Protein AF-A0A2V5ZRJ2-F1 (afdb_monomer_lite)

Foldseek 3Di:
DDDPPDQDVVNVVVVVCVVCVVVVVDDDDDDDDDQPPKDFDDDPQDFFFWGWIDGPPDIDIGGDPPDDTQDLDCPPVVRNVVVCVVVVHDNVVD

Radius of gyration: 26.51 Å; chains: 1; bounding box: 34×49×71 Å

Secondary structure (DSSP, 8-state):
--------HHHHHHHHHHHHHHHHHPPP-PPP-PPPSEEE---TT--SSEEEEEETTEEEEEE-SS-------GGGHHHHHHHHHHHT--TT--

Sequence (94 aa):
MLYNVSVTPRAAATILAFVLLPSLLASEKKEWMKLDDCHYVEWQDNDGDSFRVRCGEKEFTARLYYVDAAETNLRHGDRVREQSLHFGISLDDT

pLDDT: mean 84.4, std 12.37, range [39.94, 97.94]

Structure (mmCIF, N/CA/C/O backbone):
data_AF-A0A2V5ZRJ2-F1
#
_entry.id   AF-A0A2V5ZRJ2-F1
#
loop_
_atom_site.group_PDB
_atom_site.id
_atom_site.type_symbol
_atom_site.label_atom_id
_atom_site.label_alt_id
_atom_site.label_comp_id
_atom_site.label_asym_id
_atom_site.label_entity_id
_atom_site.label_seq_id
_atom_site.pdbx_PDB_ins_code
_atom_site.Cartn_x
_atom_site.Cartn_y
_atom_site.Cartn_z
_atom_site.occupancy
_atom_site.B_iso_or_equiv
_atom_site.auth_seq_id
_atom_site.auth_comp_id
_atom_site.auth_asym_id
_atom_site.auth_atom_id
_atom_site.pdbx_PDB_model_num
ATOM 1 N N . MET A 1 1 ? 5.313 31.478 53.897 1.00 39.94 1 MET A N 1
ATOM 2 C CA . MET A 1 1 ? 4.009 31.808 53.286 1.00 39.94 1 MET A CA 1
ATOM 3 C C . MET A 1 1 ? 3.530 30.545 52.584 1.00 39.94 1 MET A C 1
ATOM 5 O O . MET A 1 1 ? 4.034 30.234 51.516 1.00 39.94 1 MET A O 1
ATOM 9 N N . LEU A 1 2 ? 2.705 29.731 53.244 1.00 44.88 2 LEU A N 1
ATOM 10 C CA . LEU A 1 2 ? 2.165 28.502 52.656 1.00 44.88 2 LEU A CA 1
A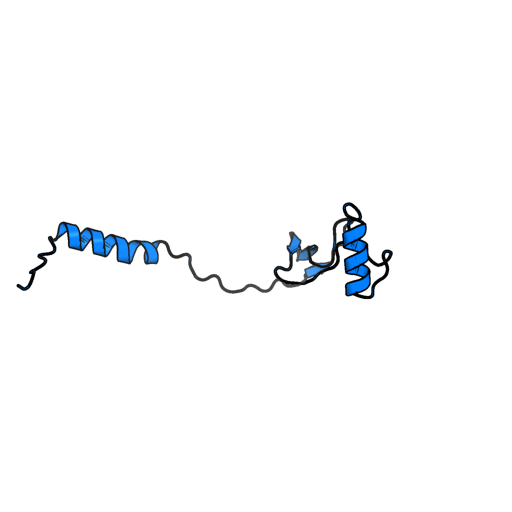TOM 11 C C . LEU A 1 2 ? 0.740 28.820 52.204 1.00 44.88 2 LEU A C 1
ATOM 13 O O . LEU A 1 2 ? -0.108 29.141 53.034 1.00 44.88 2 LEU A O 1
ATOM 17 N N . TYR A 1 3 ? 0.500 28.819 50.894 1.00 46.84 3 TYR A N 1
ATOM 18 C CA . TYR A 1 3 ? -0.838 29.008 50.344 1.00 46.84 3 TYR A CA 1
ATOM 19 C C . TYR A 1 3 ? -1.650 27.736 50.598 1.00 46.84 3 TYR A C 1
ATOM 21 O O . TYR A 1 3 ? -1.443 26.718 49.942 1.00 46.84 3 TYR A O 1
ATOM 29 N N . ASN A 1 4 ? -2.574 27.795 51.557 1.00 55.19 4 ASN A N 1
ATOM 30 C CA . ASN A 1 4 ? -3.620 26.788 51.700 1.00 55.19 4 ASN A CA 1
ATOM 31 C C . ASN A 1 4 ? -4.616 26.977 50.556 1.00 55.19 4 ASN A C 1
ATOM 33 O O . ASN A 1 4 ? -5.513 27.819 50.618 1.00 55.19 4 ASN A O 1
ATOM 37 N N . VAL A 1 5 ? -4.442 26.200 49.492 1.00 59.38 5 VAL A N 1
ATOM 38 C CA . VAL A 1 5 ? -5.435 26.101 48.424 1.00 59.38 5 VAL A CA 1
ATOM 39 C C . VAL A 1 5 ? -6.606 25.288 48.974 1.00 59.38 5 VAL A C 1
ATOM 41 O O . VAL A 1 5 ? -6.545 24.065 49.062 1.00 59.38 5 VAL A O 1
ATOM 44 N N . SER A 1 6 ? -7.670 25.972 49.395 1.00 64.19 6 SER A N 1
ATOM 45 C CA . SER A 1 6 ? -8.931 25.318 49.746 1.00 64.19 6 SER A CA 1
ATOM 46 C C . SER A 1 6 ? -9.688 24.988 48.460 1.00 64.19 6 SER A C 1
ATOM 48 O O . SER A 1 6 ? -10.199 25.863 47.762 1.00 64.19 6 SER A O 1
ATOM 50 N N . VAL A 1 7 ? -9.724 23.706 48.101 1.00 61.34 7 VAL A N 1
ATOM 51 C CA . VAL A 1 7 ? -10.523 23.237 46.966 1.00 61.34 7 VAL A CA 1
ATOM 52 C C . VAL A 1 7 ? -11.976 23.161 47.427 1.00 61.34 7 VAL A C 1
ATOM 54 O O . VAL A 1 7 ? -12.323 22.376 48.306 1.00 61.34 7 VAL A O 1
ATOM 57 N N . THR A 1 8 ? -12.837 24.001 46.856 1.00 70.88 8 THR A N 1
ATOM 58 C CA . THR A 1 8 ? -14.278 23.947 47.134 1.00 70.88 8 THR A CA 1
ATOM 59 C C . THR A 1 8 ? -14.879 22.649 46.572 1.00 70.88 8 THR A C 1
ATOM 61 O O . THR A 1 8 ? -14.415 22.151 45.544 1.00 70.88 8 THR A O 1
ATOM 64 N N . PRO A 1 9 ? -15.941 22.090 47.180 1.00 69.88 9 PRO A N 1
ATOM 65 C CA . PRO A 1 9 ? -16.527 20.811 46.758 1.00 69.88 9 PRO A CA 1
ATOM 66 C C . PRO A 1 9 ? -17.006 20.810 45.297 1.00 69.88 9 PRO A C 1
ATOM 68 O O . PRO A 1 9 ? -16.974 19.775 44.639 1.00 69.88 9 PRO A O 1
ATOM 71 N N . ARG A 1 10 ? -17.376 21.980 44.753 1.00 69.38 10 ARG A N 1
ATOM 72 C CA . ARG A 1 10 ? -17.670 22.156 43.322 1.00 69.38 10 ARG A CA 1
ATOM 73 C C . ARG A 1 10 ? -16.429 21.974 42.451 1.00 69.38 10 ARG A C 1
ATOM 75 O O . ARG A 1 10 ? -16.494 21.238 41.479 1.00 69.38 10 ARG A O 1
ATOM 82 N N . ALA A 1 11 ? -15.304 22.592 42.812 1.00 71.31 11 ALA A N 1
ATOM 83 C CA . ALA A 1 11 ? -14.048 22.422 42.085 1.00 71.31 11 ALA A CA 1
ATOM 84 C C . ALA A 1 11 ? -13.545 20.970 42.157 1.00 71.31 11 ALA A C 1
ATOM 86 O O . ALA A 1 11 ? -13.108 20.430 41.145 1.00 71.31 11 ALA A O 1
ATOM 87 N N . ALA A 1 12 ? -13.690 20.310 43.311 1.00 72.25 12 ALA A N 1
ATOM 88 C CA . ALA A 1 12 ? -13.358 18.895 43.467 1.00 72.25 12 ALA A CA 1
ATOM 89 C C . ALA A 1 12 ? -14.229 17.987 42.578 1.00 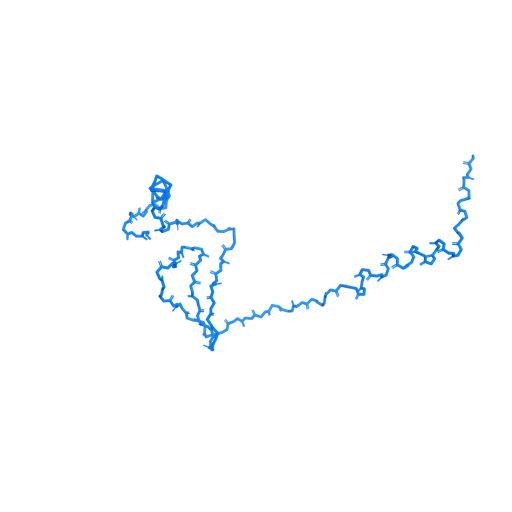72.25 12 ALA A C 1
ATOM 91 O O . ALA A 1 12 ? -13.701 17.104 41.908 1.00 72.25 12 ALA A O 1
ATOM 92 N N . ALA A 1 13 ? -15.543 18.234 42.517 1.00 74.50 13 ALA A N 1
ATOM 93 C CA . ALA A 1 13 ? -16.458 17.481 41.660 1.00 74.50 13 ALA A CA 1
ATOM 94 C C . ALA A 1 13 ? -16.159 17.681 40.166 1.00 74.50 13 ALA A C 1
ATOM 96 O O . ALA A 1 13 ? -16.179 16.717 39.404 1.00 74.50 13 ALA A O 1
ATOM 97 N N . THR A 1 14 ? -15.828 18.907 39.747 1.00 77.75 14 THR A N 1
ATOM 98 C CA . THR A 1 14 ? -15.450 19.197 38.357 1.00 77.75 14 THR A CA 1
ATOM 99 C C . THR A 1 14 ? -14.138 18.512 37.982 1.00 77.75 14 THR A C 1
ATOM 101 O O . THR A 1 14 ? -14.063 17.877 36.935 1.00 77.75 14 THR A O 1
ATOM 104 N N . ILE A 1 15 ? -13.118 18.574 38.845 1.00 80.88 15 ILE A N 1
ATOM 105 C CA . ILE A 1 15 ? -11.838 17.884 38.620 1.00 80.88 15 ILE A CA 1
ATOM 106 C C . ILE A 1 15 ? -12.059 16.370 38.523 1.00 80.88 15 ILE A C 1
ATOM 108 O O . ILE A 1 15 ? -11.564 15.737 37.595 1.00 80.88 15 ILE A O 1
ATOM 112 N N . LEU A 1 16 ? -12.852 15.796 39.430 1.00 78.69 16 LEU A N 1
ATOM 113 C CA . LEU A 1 16 ? -13.176 14.371 39.409 1.00 78.69 16 LEU A CA 1
ATOM 114 C C . LEU A 1 16 ? -13.912 13.976 38.118 1.00 78.69 16 LEU A C 1
ATOM 116 O O . LEU A 1 16 ? -13.585 12.956 37.515 1.00 78.69 16 LEU A O 1
ATOM 120 N N . ALA A 1 17 ? -14.853 14.803 37.655 1.00 78.62 17 ALA A N 1
ATOM 121 C CA . ALA A 1 17 ? -15.549 14.581 36.393 1.00 78.62 17 ALA A CA 1
ATOM 122 C C . ALA A 1 17 ? -14.583 14.598 35.196 1.00 78.62 17 ALA A C 1
ATOM 124 O O . ALA A 1 17 ? -14.651 13.698 34.366 1.00 78.62 17 ALA A O 1
ATOM 125 N N . PHE A 1 18 ? -13.644 15.549 35.132 1.00 81.88 18 PHE A N 1
ATOM 126 C CA . PHE A 1 18 ? -12.641 15.616 34.058 1.00 81.88 18 PHE A CA 1
ATOM 127 C C . PHE A 1 18 ? -11.657 14.438 34.060 1.00 81.88 18 PHE A C 1
ATOM 129 O O . PHE A 1 18 ? -11.181 14.051 32.996 1.00 81.88 18 PHE A O 1
ATOM 136 N N . VAL A 1 19 ? -11.366 13.849 35.223 1.00 82.44 19 VAL A N 1
ATOM 137 C CA . VAL A 1 19 ? -10.484 12.675 35.329 1.00 82.44 19 VAL A CA 1
ATOM 138 C C . VAL A 1 19 ? -11.212 11.378 34.954 1.00 82.44 19 VAL A C 1
ATOM 140 O O . VAL A 1 19 ? -10.602 10.485 34.373 1.00 82.44 19 VAL A O 1
ATOM 143 N N . LEU A 1 20 ? -12.508 11.259 35.260 1.00 80.12 20 LEU A N 1
ATOM 144 C CA . LEU A 1 20 ? -13.269 10.020 35.050 1.00 80.12 20 LEU A CA 1
ATOM 145 C C . LEU A 1 20 ? -13.989 9.943 33.693 1.00 80.12 20 LEU A C 1
ATOM 147 O O . LEU A 1 20 ? -14.183 8.840 33.183 1.00 80.12 20 LEU A O 1
ATOM 151 N N . LEU A 1 21 ? -14.359 11.078 33.083 1.00 80.56 21 LEU 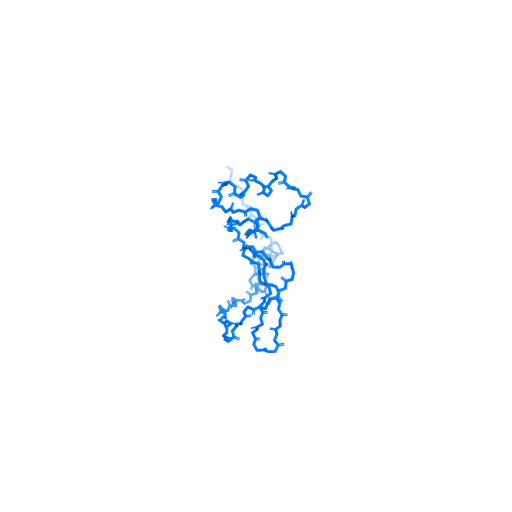A N 1
ATOM 152 C CA . LEU A 1 21 ? -15.008 11.111 31.760 1.00 80.56 21 LEU A CA 1
ATOM 153 C C . LEU A 1 21 ? -14.219 10.378 30.658 1.00 80.56 21 LEU A C 1
ATOM 155 O O . LEU A 1 21 ? -14.839 9.628 29.906 1.00 80.56 21 LEU A O 1
ATOM 159 N N . PRO A 1 22 ? -12.887 10.546 30.533 1.00 78.56 22 PRO A N 1
ATOM 160 C CA . PRO A 1 22 ? -12.113 9.907 29.469 1.00 78.56 22 PRO A CA 1
ATOM 161 C C . PRO A 1 22 ? -12.157 8.380 29.541 1.00 78.56 22 PRO A C 1
ATOM 163 O O . PRO A 1 22 ? -12.229 7.722 28.511 1.00 78.56 22 PRO A O 1
ATOM 166 N N . SER A 1 23 ? -12.168 7.818 30.750 1.00 75.00 23 SER A N 1
ATOM 167 C CA . SER A 1 23 ? -12.240 6.371 30.982 1.00 75.00 23 SER A CA 1
ATOM 168 C C . SER A 1 23 ? -13.596 5.785 30.585 1.00 75.00 23 SER A C 1
ATOM 170 O O . SER A 1 23 ? -13.663 4.635 30.168 1.00 75.00 23 SER A O 1
ATOM 172 N N . LEU A 1 24 ? -14.668 6.576 30.701 1.00 74.31 24 LEU A N 1
ATOM 173 C CA . LEU A 1 24 ? -16.021 6.203 30.270 1.00 74.31 24 LEU A CA 1
ATOM 174 C C . LEU A 1 24 ? -16.222 6.359 28.756 1.00 74.31 24 LEU A C 1
ATOM 176 O O . LEU A 1 24 ? -17.087 5.704 28.183 1.00 74.31 24 LEU A O 1
ATOM 180 N N . LEU A 1 25 ? -15.436 7.228 28.117 1.00 78.62 25 LEU A N 1
ATOM 181 C CA . LEU A 1 25 ? -15.436 7.448 26.667 1.00 78.62 25 LEU A CA 1
ATOM 182 C C . LEU A 1 25 ? -14.377 6.614 25.935 1.00 78.62 25 LEU A C 1
ATOM 184 O O . LEU A 1 25 ? -14.299 6.660 24.707 1.00 78.62 25 LEU A O 1
ATOM 188 N N . ALA A 1 26 ? -13.547 5.871 26.667 1.00 78.44 26 ALA A N 1
ATOM 189 C CA . ALA A 1 26 ? -12.547 5.005 26.078 1.00 78.44 26 ALA A CA 1
ATOM 190 C C . ALA A 1 26 ? -13.249 3.883 25.307 1.00 78.44 26 ALA A C 1
ATOM 192 O O . ALA A 1 26 ? -14.005 3.097 25.877 1.00 78.44 26 ALA A O 1
ATOM 193 N N . SER A 1 27 ? -12.989 3.808 24.001 1.00 80.12 27 SER A N 1
ATOM 194 C CA . SER A 1 27 ? -13.414 2.663 23.201 1.00 80.12 27 SER A CA 1
ATOM 195 C C . SER A 1 27 ? -12.801 1.393 23.782 1.00 80.12 27 SER A C 1
ATOM 197 O O . SER A 1 27 ? -11.632 1.378 24.177 1.00 80.12 27 SER A O 1
ATOM 199 N N . GLU A 1 28 ? -13.578 0.314 23.787 1.00 83.44 28 GLU A N 1
ATOM 200 C CA . GLU A 1 28 ? -13.071 -1.013 24.112 1.00 83.44 28 GLU A CA 1
ATOM 201 C C . GLU A 1 28 ? -11.856 -1.352 23.238 1.00 83.44 28 GLU A C 1
ATOM 203 O O . GLU A 1 28 ? -11.790 -0.985 22.055 1.00 83.44 28 GLU A O 1
ATOM 208 N N . LYS A 1 29 ? -10.874 -2.039 23.833 1.00 83.12 29 LYS A N 1
ATOM 209 C CA . LYS A 1 29 ? -9.767 -2.605 23.067 1.00 83.12 29 LYS A CA 1
ATOM 210 C C . LYS A 1 29 ? -10.356 -3.654 22.140 1.00 83.12 29 LYS A C 1
ATOM 212 O O . LYS A 1 29 ? -10.886 -4.658 22.602 1.00 83.12 29 LYS A O 1
ATOM 217 N N . LYS A 1 30 ? -10.272 -3.405 20.838 1.00 87.19 30 LYS A N 1
ATOM 218 C CA . LYS A 1 30 ? -10.646 -4.403 19.846 1.00 87.19 30 LYS A CA 1
ATOM 219 C C . LYS A 1 30 ? -9.519 -5.411 19.733 1.00 87.19 30 LYS A C 1
ATOM 221 O O . LYS A 1 30 ? -8.361 -5.029 19.570 1.00 87.19 30 LYS A O 1
ATOM 226 N N . GLU A 1 31 ? -9.883 -6.679 19.820 1.00 92.62 31 GLU A N 1
ATOM 227 C CA . GLU A 1 31 ? -8.964 -7.761 19.510 1.00 92.62 31 GLU A CA 1
ATOM 228 C C . GLU A 1 31 ? -8.605 -7.723 18.028 1.00 92.62 31 GLU A C 1
ATOM 230 O O . GLU A 1 31 ? -9.417 -7.356 17.169 1.00 92.62 31 GLU A O 1
ATOM 235 N N . TRP A 1 32 ? -7.370 -8.109 17.731 1.00 92.69 32 TRP A N 1
ATOM 236 C CA . TRP A 1 32 ? -6.951 -8.294 16.354 1.00 92.69 32 TRP A CA 1
ATOM 237 C C . TRP A 1 32 ? -7.749 -9.436 15.739 1.00 92.69 32 TRP A C 1
ATOM 239 O O . TRP A 1 32 ? -7.835 -10.525 16.304 1.00 92.69 32 TRP A O 1
ATOM 249 N N . MET A 1 33 ? -8.311 -9.193 14.559 1.00 91.12 33 MET A N 1
ATOM 250 C CA . MET A 1 33 ? -8.962 -10.234 13.777 1.00 91.12 33 MET A CA 1
ATOM 251 C C . MET A 1 33 ? -8.064 -10.649 12.620 1.00 91.12 33 MET A C 1
ATOM 253 O O . MET A 1 33 ? -7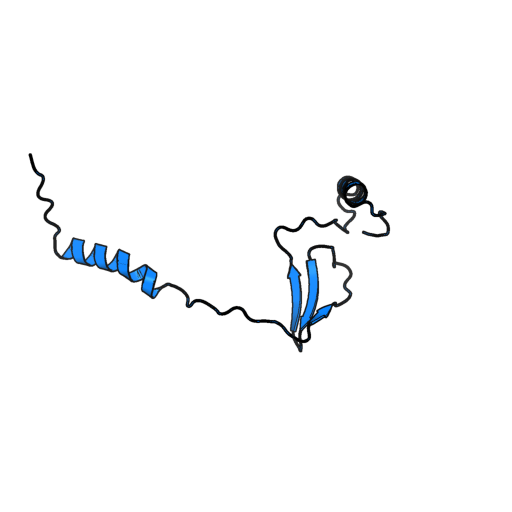.485 -9.805 11.933 1.00 91.12 33 MET A O 1
ATOM 257 N N . LYS A 1 34 ? -7.979 -11.956 12.388 1.00 92.25 34 LYS A N 1
ATOM 258 C CA . LYS A 1 34 ? -7.418 -12.490 11.155 1.00 92.25 34 LYS A CA 1
ATOM 259 C C . LYS A 1 34 ? -8.520 -12.522 10.099 1.00 92.25 34 LYS A C 1
ATOM 261 O O . LYS A 1 34 ? -9.650 -12.903 10.394 1.00 92.25 34 LYS A O 1
ATOM 266 N N . LEU A 1 35 ? -8.189 -12.090 8.888 1.00 93.69 35 LEU A N 1
ATOM 267 C CA . LEU A 1 35 ? -9.021 -12.326 7.716 1.00 93.69 35 LEU A CA 1
ATOM 268 C C . LEU A 1 35 ? -8.512 -13.606 7.051 1.00 93.69 35 LEU A C 1
ATOM 270 O O . LEU A 1 35 ? -7.338 -13.693 6.692 1.00 93.69 35 LEU A O 1
ATOM 274 N N . ASP A 1 36 ? -9.378 -14.606 6.957 1.00 94.19 36 ASP A N 1
ATOM 275 C CA . ASP A 1 36 ? -9.082 -15.889 6.326 1.00 94.19 36 ASP A CA 1
ATOM 276 C C . ASP A 1 36 ? -9.688 -15.947 4.918 1.00 94.19 36 ASP A C 1
ATOM 278 O O . ASP A 1 36 ? -10.582 -15.166 4.587 1.00 94.19 36 ASP A O 1
ATOM 282 N N . ASP A 1 37 ? -9.184 -16.877 4.102 1.00 94.69 37 ASP A N 1
ATOM 283 C CA . ASP A 1 37 ? -9.663 -17.127 2.732 1.00 94.69 37 ASP A CA 1
ATOM 284 C C . ASP A 1 37 ? -9.685 -15.861 1.854 1.00 94.69 37 ASP A C 1
ATOM 286 O O . ASP A 1 37 ? -10.647 -15.543 1.154 1.00 94.69 37 ASP A O 1
ATOM 290 N N . CYS A 1 38 ? -8.610 -15.077 1.968 1.00 96.75 38 CYS A N 1
ATOM 291 C CA . CYS A 1 38 ? -8.411 -13.866 1.191 1.00 96.75 38 CYS A CA 1
ATOM 292 C C . CYS A 1 38 ? -7.633 -14.171 -0.089 1.00 96.75 38 CYS A C 1
ATOM 294 O O . CYS A 1 38 ? -6.562 -14.780 -0.046 1.00 96.75 38 CYS A O 1
ATOM 296 N N . HIS A 1 39 ? -8.127 -13.670 -1.216 1.00 97.06 39 HIS A N 1
ATOM 297 C CA . HIS A 1 39 ? -7.495 -13.815 -2.520 1.00 97.06 39 HIS A CA 1
ATOM 298 C C . HIS A 1 39 ? -7.248 -12.456 -3.163 1.00 97.06 39 HIS A C 1
ATOM 300 O O . HIS A 1 39 ? -8.055 -11.531 -3.034 1.00 97.06 39 HIS A O 1
ATOM 306 N N . TYR A 1 40 ? -6.132 -12.360 -3.880 1.00 97.25 40 TYR A N 1
ATOM 307 C CA . TYR A 1 40 ? -5.831 -11.226 -4.742 1.00 97.25 40 TYR A CA 1
ATOM 308 C C . TYR A 1 40 ? -6.856 -11.144 -5.878 1.00 97.25 40 TYR A C 1
ATOM 310 O O . TYR A 1 40 ? -7.229 -12.165 -6.460 1.00 97.25 40 TYR A O 1
ATOM 318 N N . VAL A 1 41 ? -7.307 -9.931 -6.187 1.00 97.81 41 VAL A N 1
ATOM 319 C CA . VAL A 1 41 ? -8.217 -9.658 -7.302 1.00 97.81 41 VAL A CA 1
ATOM 320 C C . VAL A 1 41 ? -7.479 -8.784 -8.301 1.00 97.81 41 VAL A C 1
ATOM 322 O O . VAL A 1 41 ? -7.097 -7.664 -7.961 1.00 97.81 41 VAL A O 1
ATOM 325 N N . GLU A 1 42 ? -7.294 -9.280 -9.528 1.00 95.88 42 GLU A N 1
ATOM 326 C CA . GLU A 1 42 ? -6.714 -8.472 -10.602 1.00 95.88 42 GLU A CA 1
ATOM 327 C C . GLU A 1 42 ? -7.559 -7.221 -10.846 1.00 95.88 42 GLU A C 1
ATOM 329 O O . GLU A 1 42 ? -8.776 -7.282 -11.040 1.00 95.88 42 GLU A O 1
ATOM 334 N N . TRP A 1 43 ? -6.894 -6.072 -10.814 1.00 93.69 43 TRP A N 1
ATOM 335 C CA . TRP A 1 43 ? -7.502 -4.776 -11.038 1.00 93.69 43 TRP A CA 1
ATOM 336 C C . TRP A 1 43 ? -6.463 -3.825 -11.624 1.00 93.69 43 TRP A C 1
ATOM 338 O O . TRP A 1 43 ? -5.301 -3.857 -11.231 1.00 93.69 43 TRP A O 1
ATOM 348 N N . GLN A 1 44 ? -6.898 -2.963 -12.542 1.00 89.38 44 GLN A N 1
ATOM 349 C CA . GLN A 1 44 ? -6.027 -2.037 -13.279 1.00 89.38 44 GLN A CA 1
ATOM 350 C C . GLN A 1 44 ? -5.271 -1.039 -12.384 1.00 89.38 44 GLN A C 1
ATOM 352 O O . GLN A 1 44 ? -4.236 -0.528 -12.786 1.00 89.38 44 GLN A O 1
ATOM 357 N N . ASP A 1 45 ? -5.806 -0.748 -11.195 1.00 87.56 45 ASP A N 1
ATOM 358 C CA . ASP A 1 45 ? -5.234 0.224 -10.256 1.00 87.56 45 ASP A CA 1
ATOM 359 C C . ASP A 1 45 ? -4.475 -0.459 -9.103 1.00 87.56 45 ASP A C 1
ATOM 361 O O . ASP A 1 45 ? -4.219 0.180 -8.087 1.00 87.56 45 ASP A O 1
ATOM 365 N N . ASN A 1 46 ? -4.193 -1.764 -9.204 1.00 91.56 46 ASN A N 1
ATOM 366 C CA . ASN A 1 46 ? -3.341 -2.430 -8.224 1.00 91.56 46 ASN A CA 1
ATOM 367 C C . ASN A 1 46 ? -1.884 -1.981 -8.411 1.00 91.56 46 ASN A C 1
ATOM 369 O O . ASN A 1 46 ? -1.382 -1.948 -9.533 1.00 91.56 46 ASN A O 1
ATOM 373 N N . ASP A 1 47 ? -1.201 -1.695 -7.310 1.00 88.69 47 ASP A N 1
ATOM 374 C CA . ASP A 1 47 ? 0.223 -1.370 -7.266 1.00 88.69 47 ASP A CA 1
ATOM 375 C C . ASP A 1 47 ? 0.901 -2.034 -6.051 1.00 88.69 47 ASP A C 1
ATOM 377 O O . ASP A 1 47 ? 0.337 -2.928 -5.406 1.00 88.69 47 ASP A O 1
ATOM 381 N N . GLY A 1 48 ? 2.149 -1.650 -5.770 1.00 88.94 48 GLY A N 1
ATOM 382 C CA . GLY A 1 48 ? 2.969 -2.300 -4.749 1.00 88.94 48 GLY A CA 1
ATOM 383 C C . GLY A 1 48 ? 2.482 -2.120 -3.306 1.00 88.94 48 GLY A C 1
ATOM 384 O O . GLY A 1 48 ? 2.796 -2.965 -2.466 1.00 88.94 48 GLY A O 1
ATOM 385 N N . ASP A 1 49 ? 1.716 -1.069 -2.993 1.00 93.00 49 ASP A N 1
ATOM 386 C CA . ASP A 1 49 ? 1.211 -0.818 -1.634 1.00 93.00 49 ASP A CA 1
ATOM 387 C C . ASP A 1 49 ? -0.317 -0.851 -1.532 1.00 93.00 49 ASP A C 1
ATOM 389 O O . ASP A 1 49 ? -0.844 -0.902 -0.418 1.00 93.00 49 ASP A O 1
ATOM 393 N N . SER A 1 50 ? -1.025 -0.857 -2.661 1.00 94.69 50 SER A N 1
ATOM 394 C CA . SER A 1 50 ? -2.471 -0.708 -2.75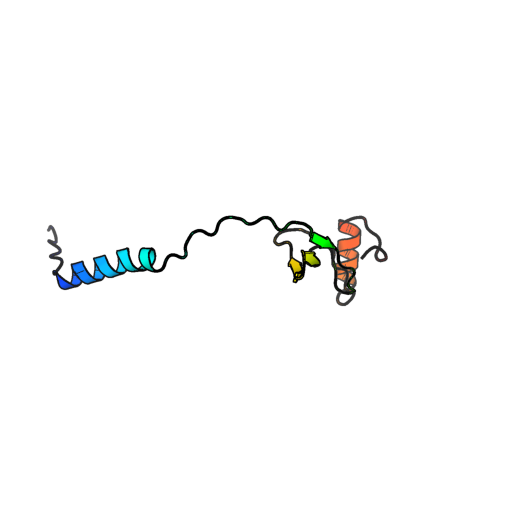1 1.00 94.69 50 SER A CA 1
ATOM 395 C C . SER A 1 50 ? -3.053 -1.706 -3.746 1.00 94.69 50 SER A C 1
ATOM 397 O O . SER A 1 50 ? -2.904 -1.572 -4.955 1.00 94.69 50 SER A O 1
ATOM 399 N N . PHE A 1 51 ? -3.787 -2.704 -3.258 1.00 95.62 51 PHE A N 1
ATOM 400 C CA . PHE A 1 51 ? -4.341 -3.743 -4.131 1.00 95.62 51 PHE A CA 1
ATOM 401 C C . PHE A 1 51 ? -5.704 -4.249 -3.666 1.00 95.62 51 PHE A C 1
ATOM 403 O O . PHE A 1 51 ? -6.052 -4.189 -2.482 1.00 95.62 51 PHE A O 1
ATOM 410 N N . ARG A 1 52 ? -6.508 -4.750 -4.609 1.00 97.50 52 ARG A N 1
ATOM 411 C CA . ARG A 1 52 ? -7.800 -5.367 -4.306 1.00 97.50 52 ARG A CA 1
ATOM 412 C C . ARG A 1 52 ? -7.640 -6.776 -3.751 1.00 97.50 52 ARG A C 1
ATOM 414 O O . ARG A 1 52 ? -6.912 -7.614 -4.281 1.00 97.50 52 ARG A O 1
ATOM 421 N N . VAL A 1 53 ? -8.402 -7.037 -2.696 1.00 97.88 53 VAL A N 1
ATOM 422 C CA . VAL A 1 53 ? -8.488 -8.330 -2.026 1.00 97.88 53 VAL A CA 1
ATOM 423 C C . VAL A 1 53 ? -9.955 -8.685 -1.843 1.00 97.88 53 VAL A C 1
ATOM 425 O O . VAL A 1 53 ? -10.768 -7.835 -1.470 1.00 97.88 53 VAL A O 1
ATOM 428 N N . ARG A 1 54 ? -10.293 -9.953 -2.070 1.00 97.94 54 ARG A N 1
ATOM 429 C CA . ARG A 1 54 ? -11.588 -10.526 -1.705 1.00 97.94 54 ARG A CA 1
ATOM 430 C C . ARG A 1 54 ? -11.402 -11.521 -0.573 1.00 97.94 54 ARG A C 1
ATOM 432 O O . ARG A 1 54 ? -10.630 -12.456 -0.733 1.00 97.94 54 ARG A O 1
ATOM 439 N N . CYS A 1 55 ? -12.121 -11.335 0.528 1.00 97.06 55 CYS A N 1
ATOM 440 C CA . CYS A 1 55 ? -12.177 -12.269 1.652 1.00 97.06 55 CYS A CA 1
ATOM 441 C C . CYS A 1 55 ? -13.644 -12.667 1.872 1.00 97.06 55 CYS A C 1
ATOM 443 O O . CYS A 1 55 ? -14.462 -11.841 2.301 1.00 97.06 55 CYS A O 1
ATOM 445 N N . GLY A 1 56 ? -14.000 -13.908 1.531 1.00 92.38 56 GLY A N 1
ATOM 446 C CA . GLY A 1 56 ? -15.397 -14.349 1.469 1.00 92.38 56 GLY A CA 1
ATOM 447 C C . GLY A 1 56 ? -16.232 -13.495 0.502 1.00 92.38 56 GLY A C 1
ATOM 448 O O . GLY A 1 56 ? -15.884 -13.333 -0.665 1.00 92.38 56 GLY A O 1
ATOM 449 N N . GLU A 1 57 ? -17.330 -12.913 0.991 1.00 92.69 57 GLU A N 1
ATOM 450 C CA . GLU A 1 57 ? -18.237 -12.068 0.188 1.00 92.69 57 GLU A CA 1
ATOM 451 C C . GLU A 1 57 ? -17.803 -10.596 0.095 1.00 92.69 57 GLU A C 1
ATOM 453 O O . GLU A 1 57 ? -18.442 -9.797 -0.590 1.00 92.69 57 GLU A O 1
ATOM 458 N N . LYS A 1 58 ? -16.738 -10.204 0.805 1.00 95.31 58 LYS A N 1
ATOM 459 C CA . LYS A 1 58 ? -16.282 -8.812 0.858 1.00 95.31 58 LYS A CA 1
ATOM 460 C C . LYS A 1 58 ? -15.077 -8.611 -0.036 1.00 95.31 58 LYS A C 1
ATOM 462 O O . LYS A 1 58 ? -14.081 -9.314 0.093 1.00 95.31 58 LYS A O 1
ATOM 467 N N . GLU A 1 59 ? -15.142 -7.585 -0.870 1.00 97.12 59 GLU A N 1
ATOM 468 C CA . GLU A 1 59 ? -14.017 -7.106 -1.660 1.00 97.12 59 GLU A CA 1
ATOM 469 C C . GLU A 1 59 ? -13.681 -5.671 -1.261 1.00 97.12 59 GLU A C 1
ATOM 471 O O . GLU A 1 59 ? -14.573 -4.835 -1.103 1.00 97.12 59 GLU A O 1
ATOM 476 N N . PHE A 1 60 ? -12.398 -5.396 -1.058 1.00 96.88 60 PHE A N 1
ATOM 477 C CA . PHE A 1 60 ? -11.903 -4.098 -0.611 1.00 96.88 60 PHE A CA 1
ATOM 478 C C . PHE A 1 60 ? -10.465 -3.871 -1.086 1.00 96.88 60 PHE A C 1
ATOM 480 O O . PHE A 1 60 ? -9.774 -4.803 -1.492 1.00 96.88 60 PHE A O 1
ATOM 487 N N . THR A 1 61 ? -10.005 -2.623 -1.026 1.00 97.12 61 THR A N 1
ATOM 488 C CA . THR A 1 61 ? -8.598 -2.277 -1.258 1.00 97.12 61 THR A CA 1
ATOM 489 C C . THR A 1 61 ? -7.832 -2.379 0.056 1.00 97.12 61 THR A C 1
ATOM 491 O O . THR A 1 61 ? -8.165 -1.690 1.023 1.00 97.12 61 THR A O 1
ATOM 494 N N . ALA A 1 62 ? -6.811 -3.229 0.096 1.00 96.25 62 ALA A N 1
ATOM 495 C CA . ALA A 1 62 ? -5.827 -3.240 1.166 1.00 96.25 62 ALA A CA 1
ATOM 496 C C . ALA A 1 62 ? -4.738 -2.211 0.843 1.00 96.25 62 ALA A C 1
ATOM 498 O O . ALA A 1 62 ? -4.252 -2.182 -0.285 1.00 96.25 62 ALA A O 1
ATOM 499 N N . ARG A 1 63 ? -4.373 -1.375 1.824 1.00 96.25 63 ARG A N 1
ATOM 500 C CA . ARG A 1 63 ? -3.236 -0.455 1.722 1.00 96.25 63 ARG A CA 1
ATOM 501 C C . ARG A 1 63 ? -2.220 -0.740 2.814 1.00 96.25 63 ARG A C 1
ATOM 503 O O . ARG A 1 63 ? -2.564 -0.750 3.999 1.00 96.25 63 ARG A O 1
ATOM 510 N N . LEU A 1 64 ? -0.979 -0.955 2.409 1.00 94.56 64 LEU A N 1
ATOM 511 C CA . LEU A 1 64 ? 0.156 -1.112 3.299 1.00 94.56 64 LEU A CA 1
ATOM 512 C C . LEU A 1 64 ? 0.716 0.274 3.615 1.00 94.56 64 LEU A C 1
ATOM 514 O O . LEU A 1 64 ? 1.144 1.003 2.731 1.00 94.56 64 LEU A O 1
ATOM 518 N N . TYR A 1 65 ? 0.701 0.658 4.887 1.00 94.69 65 TYR A N 1
ATOM 519 C CA . TYR A 1 65 ? 1.298 1.920 5.315 1.00 94.69 65 TYR A CA 1
ATOM 520 C C . TYR A 1 65 ? 2.751 1.709 5.728 1.00 94.69 65 TYR A C 1
ATOM 522 O O . TYR A 1 65 ? 3.081 0.693 6.341 1.00 94.69 65 TYR A O 1
ATOM 530 N N . TYR A 1 66 ? 3.588 2.714 5.459 1.00 93.62 66 TYR A N 1
ATOM 531 C CA . TYR A 1 66 ? 5.009 2.742 5.833 1.00 93.62 66 TYR A CA 1
ATOM 532 C C . TYR A 1 66 ? 5.876 1.682 5.136 1.00 93.62 66 TYR A C 1
ATOM 534 O O . TYR A 1 66 ? 6.928 1.312 5.655 1.00 93.62 66 TYR A O 1
ATOM 542 N N . VAL A 1 67 ? 5.444 1.211 3.965 1.00 91.88 67 VAL A N 1
ATOM 543 C CA . VAL A 1 67 ? 6.267 0.414 3.050 1.00 91.88 67 VAL A CA 1
ATOM 544 C C . VAL A 1 67 ? 6.776 1.304 1.920 1.00 91.88 67 VAL A C 1
ATOM 546 O O . VAL A 1 67 ? 6.131 2.292 1.574 1.00 91.88 67 VAL A O 1
ATOM 549 N N . ASP A 1 68 ? 7.936 0.960 1.373 1.00 90.06 68 ASP A N 1
ATOM 550 C CA . ASP A 1 68 ? 8.439 1.568 0.144 1.00 90.06 68 ASP A CA 1
ATOM 551 C C . ASP A 1 68 ? 7.960 0.726 -1.044 1.00 90.06 68 ASP A C 1
ATOM 553 O O . ASP A 1 68 ? 8.155 -0.493 -1.049 1.00 90.06 68 ASP A O 1
ATOM 557 N N . ALA A 1 69 ? 7.284 1.352 -2.005 1.00 89.69 69 ALA A N 1
ATOM 558 C CA . ALA A 1 69 ? 6.643 0.673 -3.126 1.00 89.69 69 ALA A CA 1
ATOM 559 C C . ALA A 1 69 ? 6.755 1.510 -4.403 1.00 89.69 69 ALA A C 1
ATOM 561 O O . ALA A 1 69 ? 6.582 2.730 -4.378 1.00 89.69 69 ALA A O 1
ATOM 562 N N . ALA A 1 70 ? 7.035 0.839 -5.521 1.00 86.19 70 ALA A N 1
ATOM 563 C CA . ALA A 1 70 ? 7.076 1.476 -6.829 1.00 86.19 70 ALA A CA 1
ATOM 564 C C . ALA A 1 70 ? 5.665 1.876 -7.287 1.00 86.19 70 ALA A C 1
ATOM 566 O O . ALA A 1 70 ? 4.711 1.105 -7.161 1.00 86.19 70 ALA A O 1
ATOM 567 N N . GLU A 1 71 ? 5.548 3.078 -7.844 1.00 84.00 71 GLU A N 1
ATOM 568 C CA . GLU A 1 71 ? 4.332 3.559 -8.492 1.00 84.00 71 GLU A CA 1
ATOM 569 C C . GLU A 1 71 ? 4.179 2.933 -9.881 1.00 84.00 71 GLU A C 1
ATOM 571 O O . GLU A 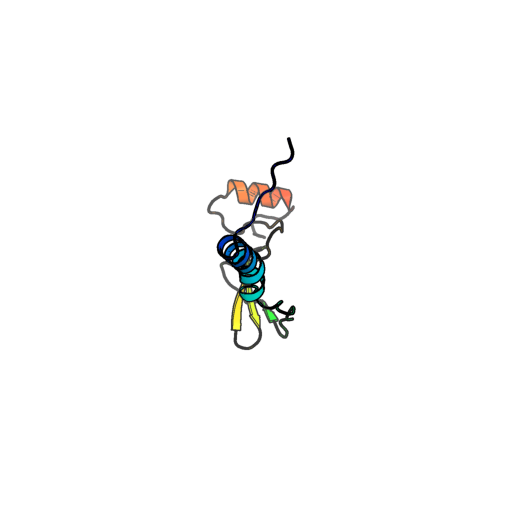1 71 ? 5.125 2.906 -10.662 1.00 84.00 71 GLU A O 1
ATOM 576 N N . THR A 1 72 ? 2.960 2.516 -10.220 1.00 80.56 72 THR A N 1
ATOM 577 C CA . THR A 1 72 ? 2.606 1.934 -11.531 1.00 80.56 72 THR A CA 1
ATOM 578 C C . THR A 1 72 ? 2.013 2.970 -12.497 1.00 80.56 72 THR A C 1
ATOM 580 O O . THR A 1 72 ? 1.835 2.741 -13.692 1.00 80.56 72 THR A O 1
ATOM 583 N N . ASN A 1 73 ? 1.699 4.175 -12.005 1.00 80.75 73 ASN A N 1
ATOM 584 C CA . ASN A 1 73 ? 1.050 5.213 -12.799 1.00 80.75 73 ASN A CA 1
ATOM 585 C C . ASN A 1 73 ? 2.049 6.217 -13.402 1.00 80.75 73 ASN A C 1
ATOM 587 O O . ASN A 1 73 ? 2.638 7.040 -12.702 1.00 80.75 73 ASN A O 1
ATOM 591 N N . LEU A 1 74 ? 2.120 6.264 -14.735 1.00 84.31 74 LEU A N 1
ATOM 592 C CA . LEU A 1 74 ? 3.023 7.144 -15.493 1.00 84.31 74 LEU A CA 1
ATOM 593 C C . LEU A 1 74 ? 2.652 8.641 -15.506 1.00 84.31 74 LEU A C 1
ATOM 595 O O . LEU A 1 74 ? 3.279 9.421 -16.224 1.00 84.31 74 LEU A O 1
ATOM 599 N N . ARG A 1 75 ? 1.677 9.091 -14.702 1.00 84.69 75 ARG A N 1
ATOM 600 C CA . ARG A 1 75 ? 1.360 10.526 -14.525 1.00 84.69 75 ARG A CA 1
ATOM 601 C C . ARG A 1 75 ? 2.589 11.365 -14.176 1.00 84.69 75 ARG A C 1
ATOM 603 O O . ARG A 1 75 ? 2.659 12.522 -14.582 1.00 84.69 75 ARG A O 1
ATOM 610 N N . HIS A 1 76 ? 3.542 10.783 -13.453 1.00 85.75 76 HIS A N 1
ATOM 611 C CA . HIS A 1 76 ? 4.826 11.400 -13.136 1.00 85.75 76 HIS A CA 1
ATOM 612 C C . HIS A 1 76 ? 5.974 10.492 -13.595 1.00 85.75 76 HIS A C 1
ATOM 614 O O . HIS A 1 76 ? 6.697 9.937 -12.771 1.00 85.75 76 HIS A O 1
ATOM 620 N N . GLY A 1 77 ? 6.131 10.333 -14.913 1.00 86.19 77 GLY A N 1
ATOM 621 C CA . GLY A 1 77 ? 7.080 9.385 -15.513 1.00 86.19 77 GLY A CA 1
ATOM 622 C C . GLY A 1 77 ? 8.527 9.491 -15.010 1.00 86.19 77 GLY A C 1
ATOM 623 O O . GLY A 1 77 ? 9.175 8.463 -14.837 1.00 86.19 77 GLY A O 1
ATOM 624 N N . ASP A 1 78 ? 9.020 10.693 -14.692 1.00 89.88 78 ASP A N 1
ATOM 625 C CA . ASP A 1 78 ? 10.369 10.866 -14.129 1.00 89.88 78 ASP A CA 1
ATOM 626 C C . ASP A 1 78 ? 10.519 10.164 -12.770 1.00 89.88 78 ASP A C 1
ATOM 628 O O . ASP A 1 78 ? 11.519 9.491 -12.527 1.00 89.88 78 ASP A O 1
ATOM 632 N N . ARG A 1 79 ? 9.488 10.242 -11.915 1.00 89.12 79 ARG A N 1
ATOM 633 C CA . ARG A 1 79 ? 9.469 9.578 -10.602 1.00 89.12 79 ARG A CA 1
ATOM 634 C C . ARG A 1 79 ? 9.410 8.066 -10.752 1.00 89.12 79 ARG A C 1
ATOM 636 O O . ARG A 1 79 ? 10.172 7.370 -10.091 1.00 89.12 79 ARG A O 1
ATOM 643 N N . VAL A 1 80 ? 8.553 7.570 -11.646 1.00 88.62 80 VAL A N 1
ATOM 644 C CA . VAL A 1 80 ? 8.444 6.128 -11.924 1.00 88.62 80 VAL A CA 1
ATOM 645 C C . VAL A 1 80 ? 9.777 5.588 -12.441 1.00 88.62 80 VAL A C 1
ATOM 647 O O . VAL A 1 80 ? 10.237 4.550 -11.984 1.00 88.62 80 VAL A O 1
ATOM 650 N N . ARG A 1 81 ? 10.469 6.332 -13.311 1.00 88.81 81 ARG A N 1
ATOM 651 C CA . ARG A 1 81 ? 11.809 5.970 -13.789 1.00 88.81 81 ARG A CA 1
ATOM 652 C C . ARG A 1 81 ? 12.856 5.956 -12.674 1.00 88.81 81 ARG A C 1
ATOM 654 O O . ARG A 1 81 ? 13.699 5.066 -12.635 1.00 88.81 81 ARG A O 1
ATOM 661 N N . GLU A 1 82 ? 12.863 6.950 -11.793 1.00 90.38 82 GLU A N 1
ATOM 662 C CA . GLU A 1 82 ? 13.786 6.973 -10.650 1.00 90.38 82 GLU A CA 1
ATOM 663 C C . GLU A 1 82 ? 13.535 5.800 -9.699 1.00 90.38 82 GLU A C 1
ATOM 665 O O . GLU A 1 82 ? 14.482 5.146 -9.260 1.00 90.38 82 GLU A O 1
ATOM 670 N N . GLN A 1 83 ? 12.266 5.492 -9.436 1.00 91.12 83 GLN A N 1
ATOM 671 C CA . GLN A 1 83 ? 11.865 4.344 -8.632 1.00 91.12 83 GLN A CA 1
ATOM 672 C C . GLN A 1 83 ? 12.244 3.029 -9.314 1.00 91.12 83 GLN A C 1
ATOM 674 O O . GLN A 1 83 ? 12.823 2.165 -8.664 1.00 91.12 83 GLN A O 1
ATOM 679 N N . SER A 1 84 ? 12.017 2.879 -10.621 1.00 88.56 84 SER A N 1
ATOM 680 C CA . SER A 1 84 ? 12.370 1.652 -11.341 1.00 88.56 84 SER A CA 1
ATOM 681 C C . SER A 1 84 ? 13.876 1.372 -11.251 1.00 88.56 84 SER A C 1
ATOM 683 O O . SER A 1 84 ? 14.293 0.245 -10.990 1.00 88.56 84 SER A O 1
ATOM 685 N N . LEU A 1 85 ? 14.705 2.419 -11.348 1.00 90.69 85 LEU A N 1
ATOM 686 C CA . LEU A 1 85 ? 16.148 2.333 -11.114 1.00 90.69 85 LEU A CA 1
ATOM 687 C C . LEU A 1 85 ? 16.490 1.984 -9.659 1.00 90.69 85 LEU A C 1
ATOM 689 O O . LEU A 1 85 ? 17.409 1.199 -9.433 1.00 90.69 85 LEU A O 1
ATOM 693 N N . HIS A 1 86 ? 15.774 2.551 -8.685 1.00 91.00 86 HIS A N 1
ATOM 694 C CA . HIS A 1 86 ? 15.968 2.262 -7.263 1.00 91.00 86 HIS A CA 1
ATOM 695 C C . HIS A 1 86 ? 15.668 0.795 -6.923 1.00 91.00 86 HIS A C 1
ATOM 697 O O . HIS A 1 86 ? 16.465 0.143 -6.250 1.00 91.00 86 HIS A O 1
ATOM 703 N N . PHE A 1 87 ? 14.549 0.271 -7.424 1.00 89.19 87 PHE A N 1
ATOM 704 C CA . PHE A 1 87 ? 14.091 -1.098 -7.181 1.00 89.19 87 PHE A CA 1
ATOM 705 C C . PHE A 1 87 ? 14.736 -2.138 -8.111 1.00 89.19 87 PHE A C 1
ATOM 707 O O . PHE A 1 87 ? 14.601 -3.336 -7.870 1.00 89.19 87 PHE A O 1
ATOM 714 N N . GLY A 1 88 ? 15.456 -1.709 -9.153 1.00 90.62 88 GLY A N 1
ATOM 715 C CA . GLY A 1 88 ? 16.087 -2.607 -10.124 1.00 90.62 88 GLY A CA 1
ATOM 716 C C . GLY A 1 88 ? 15.086 -3.323 -11.037 1.00 90.62 88 GLY A C 1
ATOM 717 O O . GLY A 1 88 ? 15.353 -4.447 -11.458 1.00 90.62 88 GLY A O 1
ATOM 718 N N . ILE A 1 89 ? 13.952 -2.681 -11.326 1.00 86.88 89 ILE A N 1
ATOM 719 C CA . ILE A 1 89 ? 12.863 -3.199 -12.169 1.00 86.88 89 ILE A CA 1
ATOM 720 C C . ILE A 1 89 ? 12.771 -2.419 -13.485 1.00 86.88 89 ILE A C 1
ATOM 722 O O . ILE A 1 89 ? 13.246 -1.280 -13.585 1.00 86.88 89 ILE A O 1
ATOM 726 N N . SER A 1 90 ? 12.185 -3.028 -14.517 1.00 83.56 90 SER A N 1
ATOM 727 C CA . SER A 1 90 ? 11.899 -2.320 -15.764 1.00 83.56 90 SER A CA 1
ATOM 728 C C . SER A 1 90 ? 10.614 -1.495 -15.643 1.00 83.56 90 SER A C 1
ATOM 730 O O . SER A 1 90 ? 9.784 -1.742 -14.775 1.00 83.56 90 SER A O 1
ATOM 732 N N . LEU A 1 91 ? 10.443 -0.512 -16.530 1.00 76.06 91 LEU A N 1
ATOM 733 C CA . LEU A 1 91 ? 9.192 0.254 -16.624 1.00 76.06 91 LEU A CA 1
ATOM 734 C C . LEU A 1 91 ? 8.015 -0.592 -17.129 1.00 76.06 91 LEU A C 1
ATOM 736 O O . LEU A 1 91 ? 6.877 -0.168 -16.990 1.00 76.06 91 LEU A O 1
ATOM 740 N N . ASP A 1 92 ? 8.286 -1.755 -17.726 1.00 75.00 92 ASP A N 1
ATOM 741 C CA . ASP A 1 92 ? 7.244 -2.699 -18.135 1.00 75.00 92 ASP A CA 1
ATOM 742 C C . ASP A 1 92 ? 6.777 -3.568 -16.946 1.00 75.00 92 ASP A C 1
ATOM 744 O O . ASP A 1 92 ? 5.731 -4.209 -17.029 1.00 75.00 92 ASP A O 1
ATOM 748 N N . ASP A 1 93 ? 7.542 -3.583 -15.843 1.00 64.94 93 ASP A N 1
ATOM 749 C CA . ASP A 1 93 ? 7.221 -4.296 -14.597 1.00 64.94 93 ASP A CA 1
ATOM 750 C C . ASP A 1 93 ? 6.442 -3.420 -13.591 1.00 64.94 93 ASP A C 1
ATOM 752 O O . ASP A 1 93 ? 6.055 -3.910 -12.526 1.00 64.94 93 ASP A O 1
ATOM 756 N N . THR A 1 94 ? 6.248 -2.134 -13.909 1.00 59.41 94 THR A N 1
ATOM 757 C CA . THR A 1 94 ? 5.443 -1.154 -13.156 1.00 59.41 94 THR A CA 1
ATOM 758 C C . THR A 1 94 ? 4.150 -0.867 -13.893 1.00 59.41 94 THR A C 1
ATOM 760 O O . THR A 1 94 ? 3.080 -0.986 -13.267 1.00 59.41 94 THR A O 1
#